Protein AF-A0A661FK44-F1 (afdb_monomer_lite)

Structure (mmCIF, N/CA/C/O backbone):
data_AF-A0A661FK44-F1
#
_entry.id   AF-A0A661FK44-F1
#
loop_
_atom_site.group_PDB
_atom_site.id
_atom_site.type_symbol
_atom_site.label_atom_id
_atom_site.label_alt_id
_atom_site.label_comp_id
_atom_site.label_asym_id
_atom_site.label_entity_id
_atom_site.label_seq_id
_atom_site.pdbx_PDB_ins_code
_atom_site.Cartn_x
_atom_site.Cartn_y
_atom_site.Cartn_z
_atom_site.occupancy
_atom_site.B_iso_or_equiv
_atom_site.auth_seq_id
_atom_site.auth_comp_id
_atom_site.auth_asym_id
_atom_site.auth_atom_id
_atom_site.pdbx_PDB_model_num
ATOM 1 N N . MET A 1 1 ? -30.759 -3.124 -5.637 1.00 47.28 1 MET A N 1
ATOM 2 C CA . MET A 1 1 ? -29.438 -3.343 -6.264 1.00 47.28 1 MET A CA 1
ATOM 3 C C . MET A 1 1 ? -28.891 -4.635 -5.671 1.00 47.28 1 MET A C 1
ATOM 5 O O . MET A 1 1 ? -28.724 -4.688 -4.463 1.00 47.28 1 MET A O 1
ATOM 9 N N . LYS A 1 2 ? -28.816 -5.730 -6.440 1.00 43.47 2 LYS A N 1
ATOM 10 C CA . LYS A 1 2 ? -28.421 -7.041 -5.887 1.00 43.47 2 LYS A CA 1
ATOM 11 C C . LYS A 1 2 ? -26.945 -6.996 -5.459 1.00 43.47 2 LYS A C 1
ATOM 13 O O . LYS A 1 2 ? -26.155 -6.449 -6.228 1.00 43.47 2 LYS A O 1
ATOM 18 N N . PRO A 1 3 ? -26.552 -7.570 -4.309 1.00 51.44 3 PRO A N 1
ATOM 19 C CA . PRO A 1 3 ? -25.142 -7.728 -4.000 1.00 51.44 3 PRO A CA 1
ATOM 20 C C . PRO A 1 3 ? -24.588 -8.794 -4.947 1.00 51.44 3 PRO A C 1
ATOM 22 O O . PRO A 1 3 ? -24.996 -9.954 -4.908 1.00 51.44 3 PRO A O 1
ATOM 25 N N . ARG A 1 4 ? -23.695 -8.398 -5.853 1.00 54.25 4 ARG A N 1
ATOM 26 C CA . ARG A 1 4 ? -22.912 -9.342 -6.650 1.00 54.25 4 ARG A CA 1
ATOM 27 C C . ARG A 1 4 ? -21.784 -9.853 -5.756 1.00 54.25 4 ARG A C 1
ATOM 29 O O . ARG A 1 4 ? -20.652 -9.404 -5.855 1.00 54.25 4 ARG A O 1
ATOM 36 N N . SER A 1 5 ? -22.125 -10.730 -4.815 1.00 52.94 5 SER A N 1
ATOM 37 C CA . SER A 1 5 ? -21.158 -11.449 -3.990 1.00 52.94 5 SER A CA 1
ATOM 38 C C . SER A 1 5 ? -20.542 -12.582 -4.813 1.00 52.94 5 SER A C 1
ATOM 40 O O . SER A 1 5 ? -20.883 -13.749 -4.639 1.00 52.94 5 SER A O 1
ATOM 42 N N . GLU A 1 6 ? -19.654 -12.242 -5.740 1.00 47.22 6 GLU A N 1
ATOM 43 C CA . GLU A 1 6 ? -18.605 -13.171 -6.156 1.00 47.22 6 GLU A CA 1
ATOM 44 C C . GLU A 1 6 ? -17.389 -12.824 -5.303 1.00 47.22 6 GLU A C 1
ATOM 46 O O . GLU A 1 6 ? -16.600 -11.946 -5.640 1.00 47.22 6 GLU A O 1
ATOM 51 N N . ALA A 1 7 ? -17.271 -13.477 -4.144 1.00 51.94 7 ALA A N 1
ATOM 52 C CA . ALA A 1 7 ? -15.984 -13.554 -3.475 1.00 51.94 7 ALA A CA 1
ATOM 53 C C . ALA A 1 7 ? -15.030 -14.222 -4.471 1.00 51.94 7 ALA A C 1
ATOM 55 O O . ALA A 1 7 ? -15.186 -15.404 -4.785 1.00 51.94 7 ALA A O 1
ATOM 56 N N . VAL A 1 8 ? -14.094 -13.450 -5.023 1.00 54.69 8 VAL A N 1
ATOM 57 C CA . VAL A 1 8 ? -13.013 -13.988 -5.846 1.00 54.69 8 VAL A CA 1
ATOM 58 C C . VAL A 1 8 ? -12.221 -14.918 -4.937 1.00 54.69 8 VAL A C 1
ATOM 60 O O . VAL A 1 8 ? -11.460 -14.475 -4.080 1.00 54.69 8 VAL A O 1
ATOM 63 N N . GLY A 1 9 ? -12.465 -16.221 -5.065 1.00 45.22 9 GLY A N 1
ATOM 64 C CA . GLY A 1 9 ? -11.714 -17.232 -4.343 1.00 45.22 9 GLY A CA 1
ATOM 65 C C . GLY A 1 9 ? -10.238 -17.074 -4.686 1.00 45.22 9 GLY A C 1
ATOM 66 O O . GLY A 1 9 ? -9.849 -17.239 -5.842 1.00 45.22 9 GLY A O 1
ATOM 67 N N . PHE A 1 10 ? -9.417 -16.731 -3.693 1.00 54.41 10 PHE A N 1
ATOM 68 C CA . PHE A 1 10 ? -7.967 -16.718 -3.842 1.00 54.41 10 PHE A CA 1
ATOM 69 C C . PHE A 1 10 ? -7.510 -18.156 -4.100 1.00 54.41 10 PHE A C 1
ATOM 71 O O . PHE A 1 10 ? -7.425 -18.976 -3.185 1.00 54.41 10 PHE A O 1
ATOM 78 N N . ASN A 1 11 ? -7.286 -18.494 -5.370 1.00 57.56 11 ASN A N 1
ATOM 79 C CA . ASN A 1 11 ? -6.801 -19.811 -5.745 1.00 57.56 11 ASN A CA 1
ATOM 80 C C . ASN A 1 11 ? -5.357 -19.941 -5.241 1.00 57.56 11 ASN A C 1
ATOM 82 O O . ASN A 1 11 ? -4.453 -19.257 -5.715 1.00 57.56 11 ASN A O 1
ATOM 86 N N . SER A 1 12 ? -5.151 -20.801 -4.245 1.00 56.28 12 SER A N 1
ATOM 87 C CA . SER A 1 12 ? -3.921 -20.910 -3.449 1.00 56.28 12 SER A CA 1
ATOM 88 C C . SER A 1 12 ? -2.687 -21.390 -4.221 1.00 56.28 12 SER A C 1
ATOM 90 O O . SER A 1 12 ? -1.594 -21.457 -3.659 1.00 56.28 12 SER A O 1
ATOM 92 N N . LYS A 1 13 ? -2.821 -21.709 -5.511 1.00 59.22 13 LYS A N 1
ATOM 93 C CA . LYS A 1 13 ? -1.708 -22.105 -6.376 1.00 59.22 13 LYS A CA 1
ATOM 94 C C . LYS A 1 13 ? -1.065 -20.883 -7.030 1.00 59.22 13 LYS A C 1
ATOM 96 O O . LYS A 1 13 ? -1.118 -20.722 -8.245 1.00 59.22 13 LYS A O 1
ATOM 101 N N . VAL A 1 14 ? -0.441 -20.027 -6.225 1.00 65.88 14 VAL A N 1
ATOM 102 C CA . VAL A 1 14 ? 0.526 -19.059 -6.759 1.00 65.88 14 VAL A CA 1
ATOM 103 C C . VAL A 1 14 ? 1.723 -19.855 -7.275 1.00 65.88 14 VAL A C 1
ATOM 105 O O . VAL A 1 14 ? 2.313 -20.630 -6.518 1.00 65.88 14 VAL A O 1
ATOM 108 N N . ASP A 1 15 ? 2.081 -19.683 -8.550 1.00 75.94 15 ASP A N 1
ATOM 109 C CA . ASP A 1 15 ? 3.299 -20.276 -9.103 1.00 75.94 15 ASP A CA 1
ATOM 110 C C . ASP A 1 15 ? 4.497 -19.780 -8.284 1.00 75.94 15 ASP A C 1
ATOM 112 O O . ASP A 1 15 ? 4.877 -18.604 -8.310 1.00 75.94 15 ASP A O 1
ATOM 116 N N . THR A 1 16 ? 5.075 -20.692 -7.504 1.00 75.00 16 THR A N 1
ATOM 117 C CA . THR A 1 16 ? 6.145 -20.381 -6.558 1.00 75.00 16 THR A CA 1
ATOM 118 C C . THR A 1 16 ? 7.383 -19.851 -7.282 1.00 75.00 16 THR A C 1
ATOM 120 O O . THR A 1 16 ? 8.148 -19.086 -6.698 1.00 75.00 16 THR A O 1
ATOM 123 N N . LYS A 1 17 ? 7.556 -20.183 -8.568 1.00 80.62 17 LYS A N 1
ATOM 124 C CA . LYS A 1 17 ? 8.647 -19.677 -9.399 1.00 80.62 17 LYS A CA 1
ATOM 125 C C . LYS A 1 17 ? 8.459 -18.199 -9.742 1.00 80.62 17 LYS A C 1
ATOM 127 O O . LYS A 1 17 ? 9.418 -17.436 -9.664 1.00 80.62 17 LYS A O 1
ATOM 132 N N . LEU A 1 18 ? 7.233 -17.771 -10.056 1.00 79.81 18 LEU A N 1
ATOM 133 C CA . LEU A 1 18 ? 6.927 -16.367 -10.355 1.00 79.81 18 LEU A CA 1
ATOM 134 C C . LEU A 1 18 ? 7.139 -15.476 -9.120 1.00 79.81 18 LEU A C 1
ATOM 136 O O . LEU A 1 18 ? 7.742 -14.406 -9.218 1.00 79.81 18 LEU A O 1
ATOM 140 N N . ALA A 1 19 ? 6.719 -15.955 -7.945 1.00 80.56 19 ALA A N 1
ATOM 141 C CA . ALA A 1 19 ? 6.872 -15.247 -6.671 1.00 80.56 19 ALA A CA 1
ATOM 142 C C . ALA A 1 19 ? 8.339 -15.063 -6.230 1.00 80.56 19 ALA A C 1
ATOM 144 O O . ALA A 1 19 ? 8.637 -14.173 -5.432 1.00 80.56 19 ALA A O 1
ATOM 145 N N . GLN A 1 20 ? 9.257 -15.893 -6.735 1.00 87.00 20 GLN A N 1
ATOM 146 C CA . GLN A 1 20 ? 10.686 -15.829 -6.414 1.00 87.00 20 GLN A CA 1
ATOM 147 C C . GLN A 1 20 ? 11.487 -14.896 -7.330 1.00 87.00 20 GLN A C 1
ATOM 149 O O . GLN A 1 20 ? 12.657 -14.644 -7.045 1.00 87.00 20 GLN A O 1
ATOM 154 N N . THR A 1 21 ? 10.885 -14.359 -8.395 1.00 93.06 21 THR A N 1
ATOM 155 C CA . THR A 1 21 ? 11.560 -13.386 -9.266 1.00 93.06 21 THR A CA 1
ATOM 156 C C . THR A 1 21 ? 11.935 -12.116 -8.497 1.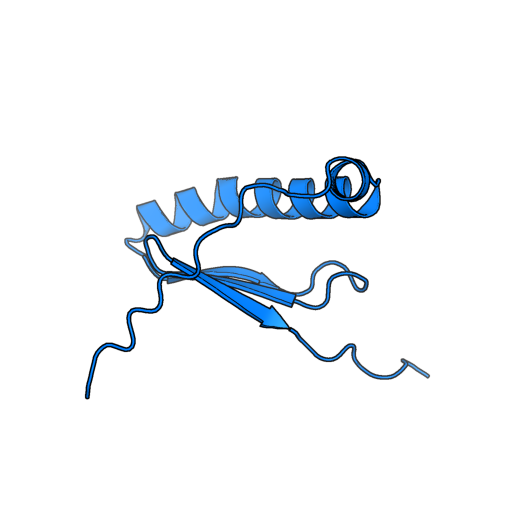00 93.06 21 THR A C 1
ATOM 158 O O . THR A 1 21 ? 11.234 -11.699 -7.570 1.00 93.06 21 THR A O 1
ATOM 161 N N . ASP A 1 22 ? 13.031 -11.463 -8.887 1.00 92.62 22 ASP A N 1
ATOM 162 C CA . ASP A 1 22 ? 13.474 -10.237 -8.214 1.00 92.62 22 ASP A CA 1
ATOM 163 C C . ASP A 1 22 ? 12.451 -9.101 -8.344 1.00 92.62 22 ASP A C 1
ATOM 165 O O . ASP A 1 22 ? 12.219 -8.380 -7.372 1.00 92.62 22 ASP A O 1
ATOM 169 N N . GLY A 1 23 ? 11.754 -9.013 -9.483 1.00 90.56 23 GLY A N 1
ATOM 170 C CA . GLY A 1 23 ? 10.630 -8.092 -9.676 1.00 90.56 23 GLY A CA 1
ATOM 171 C C . GLY A 1 23 ? 9.495 -8.338 -8.678 1.00 90.56 23 GLY A C 1
ATOM 172 O O . GLY A 1 23 ? 9.091 -7.416 -7.966 1.00 90.56 23 GLY A O 1
ATOM 173 N N . ALA A 1 24 ? 9.042 -9.591 -8.531 1.00 91.25 24 ALA A N 1
ATOM 174 C CA . ALA A 1 24 ? 7.985 -9.935 -7.578 1.00 91.25 24 ALA A CA 1
ATOM 175 C C . ALA A 1 24 ? 8.401 -9.649 -6.126 1.00 91.25 24 ALA A C 1
ATOM 177 O O . ALA A 1 24 ? 7.612 -9.121 -5.337 1.00 91.25 24 ALA A O 1
ATOM 178 N N . ARG A 1 25 ? 9.659 -9.935 -5.766 1.00 93.25 25 ARG A N 1
ATOM 179 C CA . ARG A 1 25 ? 10.211 -9.632 -4.436 1.00 93.25 25 ARG A CA 1
ATOM 180 C C . ARG A 1 25 ? 10.289 -8.128 -4.184 1.00 93.25 25 ARG A C 1
ATOM 182 O O . ARG A 1 25 ? 9.947 -7.678 -3.089 1.00 93.25 25 ARG A O 1
ATOM 189 N N . MET A 1 26 ? 10.720 -7.348 -5.174 1.00 94.06 26 MET A N 1
ATOM 190 C CA . MET A 1 26 ? 10.771 -5.888 -5.098 1.00 94.06 26 MET A CA 1
ATOM 191 C C . MET A 1 26 ? 9.372 -5.299 -4.903 1.00 94.06 26 MET A C 1
ATOM 193 O O . MET A 1 26 ? 9.173 -4.500 -3.984 1.00 94.06 26 MET A O 1
ATOM 197 N N . PHE A 1 27 ? 8.398 -5.750 -5.696 1.00 94.44 27 PHE A N 1
ATOM 198 C CA . PHE A 1 27 ? 7.008 -5.319 -5.592 1.00 94.44 27 PHE A CA 1
ATOM 199 C C . PHE A 1 27 ? 6.411 -5.662 -4.220 1.00 94.44 27 PHE A C 1
ATOM 201 O O . PHE A 1 27 ? 5.915 -4.780 -3.517 1.00 94.44 27 PHE A O 1
ATOM 208 N N . ALA A 1 28 ? 6.577 -6.902 -3.750 1.00 93.94 28 ALA A N 1
ATOM 209 C CA . ALA A 1 28 ? 6.126 -7.316 -2.421 1.00 93.94 28 ALA A CA 1
ATOM 210 C C . ALA A 1 28 ? 6.768 -6.487 -1.293 1.00 93.94 28 ALA A C 1
ATOM 212 O O . ALA A 1 28 ? 6.110 -6.135 -0.310 1.00 93.94 28 ALA A O 1
ATOM 213 N N . ASN A 1 29 ? 8.054 -6.150 -1.421 1.00 95.06 29 ASN A N 1
ATOM 214 C CA . ASN A 1 29 ? 8.742 -5.294 -0.460 1.00 95.06 29 ASN A CA 1
ATOM 215 C C . ASN A 1 29 ? 8.210 -3.857 -0.483 1.00 95.06 29 ASN A C 1
ATOM 217 O O . ASN A 1 29 ? 8.096 -3.251 0.585 1.00 95.06 29 ASN A O 1
ATOM 221 N N . ARG A 1 30 ? 7.860 -3.317 -1.658 1.00 95.44 30 ARG A N 1
ATOM 222 C CA . ARG A 1 30 ? 7.236 -1.993 -1.783 1.00 95.44 30 ARG A CA 1
ATOM 223 C C . ARG A 1 30 ? 5.885 -1.963 -1.070 1.00 95.44 30 ARG A C 1
ATOM 225 O O . ARG A 1 30 ? 5.697 -1.117 -0.201 1.00 95.44 30 ARG A O 1
ATOM 232 N N . LEU A 1 31 ? 5.019 -2.950 -1.311 1.00 96.12 31 LEU A N 1
ATOM 233 C CA . LEU A 1 31 ? 3.723 -3.061 -0.627 1.00 96.12 31 LEU A CA 1
ATOM 234 C C . LEU A 1 31 ? 3.876 -3.153 0.896 1.00 96.12 31 LEU A C 1
ATOM 236 O O . LEU A 1 31 ? 3.215 -2.427 1.632 1.00 96.12 31 LEU A O 1
ATOM 240 N N . LYS A 1 32 ? 4.800 -3.987 1.393 1.00 96.06 32 LYS A N 1
ATOM 241 C CA . LYS A 1 32 ? 5.074 -4.105 2.838 1.00 96.06 32 LYS A CA 1
ATOM 242 C C . LYS A 1 32 ? 5.557 -2.790 3.456 1.00 96.06 32 LYS A C 1
ATOM 244 O O . LYS A 1 32 ? 5.188 -2.475 4.590 1.00 96.06 32 LYS A O 1
ATOM 249 N N . LYS A 1 33 ? 6.405 -2.046 2.738 1.00 96.38 33 LYS A N 1
ATOM 250 C CA . LYS A 1 33 ? 6.916 -0.740 3.178 1.00 96.38 33 LYS A CA 1
ATOM 251 C C . LYS A 1 33 ? 5.817 0.314 3.225 1.00 96.38 33 LYS A C 1
ATOM 253 O O . LYS A 1 33 ? 5.833 1.100 4.162 1.00 96.38 33 LYS A O 1
ATOM 258 N N . ASN A 1 34 ? 4.871 0.291 2.288 1.00 96.88 34 ASN A N 1
ATOM 259 C CA . ASN A 1 34 ? 3.732 1.206 2.277 1.00 96.88 34 ASN A CA 1
ATOM 260 C C . ASN A 1 34 ? 2.713 0.842 3.371 1.00 96.88 34 ASN A C 1
ATOM 262 O O . ASN A 1 34 ? 2.293 1.705 4.140 1.00 96.88 34 ASN A O 1
ATOM 266 N N . LEU A 1 35 ? 2.381 -0.448 3.512 1.00 96.44 35 LEU A N 1
ATOM 267 C CA . LEU A 1 35 ? 1.335 -0.931 4.421 1.00 96.44 35 LEU A CA 1
ATOM 268 C C . LEU A 1 35 ? 1.628 -0.612 5.888 1.00 96.44 35 LEU A C 1
ATOM 270 O O . LEU A 1 35 ? 0.730 -0.246 6.638 1.00 96.44 35 LEU A O 1
ATOM 274 N N . ARG A 1 36 ? 2.887 -0.751 6.318 1.00 95.94 36 ARG A N 1
ATOM 275 C CA . ARG A 1 36 ? 3.283 -0.541 7.719 1.00 95.94 36 ARG A CA 1
ATOM 276 C C . ARG A 1 36 ? 2.938 0.861 8.252 1.00 95.94 36 ARG A C 1
ATOM 278 O O . ARG A 1 36 ? 2.240 0.934 9.265 1.00 95.94 36 ARG A O 1
ATOM 285 N N . PRO A 1 37 ? 3.438 1.959 7.657 1.00 97.00 37 PRO A N 1
ATOM 286 C CA . PRO A 1 37 ? 3.108 3.307 8.096 1.00 97.00 37 PRO A CA 1
ATOM 287 C C . PRO A 1 37 ? 1.674 3.702 7.725 1.00 97.00 37 PRO A C 1
ATOM 289 O O . PRO A 1 37 ? 0.980 4.231 8.590 1.00 97.00 37 PRO A O 1
ATOM 292 N N . LEU A 1 38 ? 1.204 3.405 6.504 1.00 96.31 38 LEU A N 1
ATOM 293 C CA . LEU A 1 38 ? -0.131 3.821 6.053 1.00 96.31 38 LEU A CA 1
ATOM 294 C C . LEU A 1 38 ? -1.243 3.134 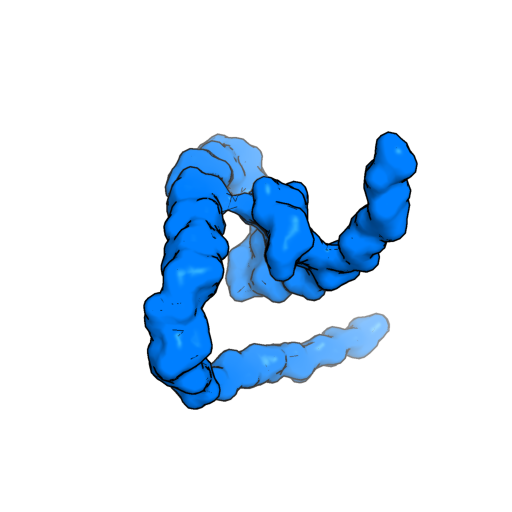6.837 1.00 96.31 38 LEU A C 1
ATOM 296 O O . LEU A 1 38 ? -2.138 3.811 7.319 1.00 96.31 38 LEU A O 1
ATOM 300 N N . GLY A 1 39 ? -1.161 1.819 7.045 1.00 95.62 39 GLY A N 1
ATOM 301 C CA . GLY A 1 39 ? -2.167 1.086 7.813 1.00 95.62 39 GLY A CA 1
ATOM 302 C C . GLY A 1 39 ? -2.214 1.523 9.279 1.00 95.62 39 GLY A C 1
ATOM 303 O O . GLY A 1 39 ? -3.287 1.607 9.873 1.00 95.62 39 GLY A O 1
ATOM 304 N N . ARG A 1 40 ? -1.059 1.872 9.870 1.00 97.38 40 ARG A N 1
ATOM 305 C CA . ARG A 1 40 ? -1.018 2.450 11.221 1.00 97.38 40 ARG A CA 1
ATOM 306 C C . ARG A 1 40 ? -1.702 3.815 11.260 1.00 97.38 40 ARG A C 1
ATOM 308 O O . ARG A 1 40 ? -2.500 4.049 12.162 1.00 97.38 40 ARG A O 1
ATOM 315 N N . TRP A 1 41 ? -1.374 4.694 10.316 1.00 97.94 41 TRP A N 1
ATOM 316 C CA . TRP A 1 41 ? -1.967 6.025 10.222 1.00 97.94 41 TRP A CA 1
ATOM 317 C C . TRP A 1 41 ? -3.478 5.950 9.969 1.00 97.94 41 TRP A C 1
ATOM 319 O O . TRP A 1 41 ? -4.242 6.559 10.708 1.00 97.94 41 TRP A O 1
ATOM 329 N N . ALA A 1 42 ? -3.914 5.128 9.013 1.00 97.56 42 ALA A N 1
ATOM 330 C CA . ALA A 1 42 ? -5.320 4.944 8.672 1.00 97.56 42 ALA A CA 1
ATOM 331 C C . ALA A 1 42 ? -6.132 4.485 9.891 1.00 97.56 42 ALA A C 1
ATOM 333 O O . ALA A 1 42 ? -7.145 5.091 10.223 1.00 97.56 42 ALA A O 1
ATOM 334 N N . LYS A 1 43 ? -5.614 3.512 10.655 1.00 96.31 43 LYS A N 1
ATOM 335 C CA . LYS A 1 43 ? -6.237 3.068 11.910 1.00 96.31 43 LYS A CA 1
ATOM 336 C C . LYS A 1 43 ? -6.327 4.177 12.965 1.00 96.31 43 LYS A C 1
ATOM 338 O O . LYS A 1 43 ? -7.299 4.230 13.706 1.00 96.31 43 LYS A O 1
ATOM 343 N N . GLN A 1 44 ? -5.315 5.037 13.073 1.00 98.25 44 GLN A N 1
ATOM 344 C CA . GLN A 1 44 ? -5.326 6.159 14.022 1.00 98.25 44 GLN A CA 1
ATOM 345 C C . GLN A 1 44 ? -6.322 7.254 13.636 1.00 98.25 44 GLN A C 1
ATOM 347 O O . GLN A 1 44 ? -6.786 7.974 14.512 1.00 98.25 44 GLN A O 1
ATOM 352 N N . GLN A 1 45 ? -6.601 7.406 12.343 1.00 98.19 45 GLN A N 1
ATOM 353 C CA . GLN A 1 45 ? -7.509 8.420 11.807 1.00 98.19 45 GLN A CA 1
ATOM 354 C C . GLN A 1 45 ? -8.926 7.891 11.554 1.00 98.19 45 GLN A C 1
ATOM 356 O O . GLN A 1 45 ? -9.741 8.623 11.005 1.00 98.19 45 GLN A O 1
ATOM 361 N N . ASP A 1 46 ? -9.211 6.642 11.933 1.00 97.25 46 ASP A N 1
ATOM 362 C CA . ASP A 1 46 ? -10.481 5.964 11.642 1.00 97.25 46 ASP A CA 1
ATOM 363 C C . ASP A 1 46 ? -10.822 5.940 10.135 1.00 97.25 46 ASP A C 1
ATOM 365 O O . ASP A 1 46 ? -11.955 6.135 9.704 1.00 97.25 46 AS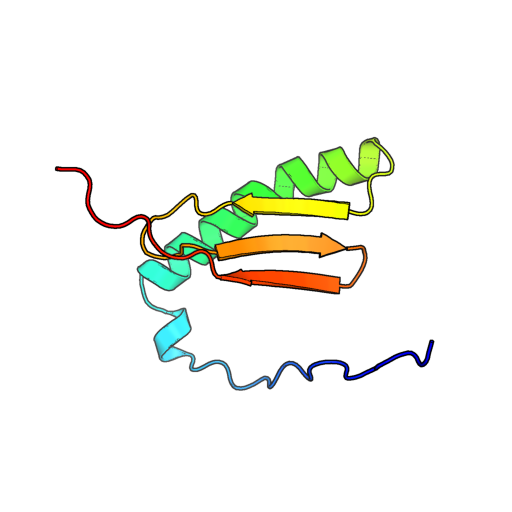P A O 1
ATOM 369 N N . ILE A 1 47 ? -9.798 5.720 9.304 1.00 97.88 47 ILE A N 1
ATOM 370 C CA . ILE A 1 47 ? -9.916 5.610 7.849 1.00 97.88 47 ILE A CA 1
ATOM 371 C C . ILE A 1 47 ? -9.913 4.129 7.472 1.00 97.88 47 ILE A C 1
ATOM 373 O O . ILE A 1 47 ? -8.899 3.441 7.606 1.00 97.88 47 ILE A O 1
ATOM 377 N N . SER A 1 48 ? -11.040 3.644 6.955 1.00 95.44 48 SER A N 1
ATOM 378 C CA . SER A 1 48 ? -11.198 2.260 6.488 1.00 95.44 48 SER A CA 1
ATOM 379 C C . SER A 1 48 ? -10.842 2.057 5.012 1.00 95.44 48 SER A C 1
ATOM 381 O O . SER A 1 48 ? -10.625 0.922 4.585 1.00 95.44 48 SER A O 1
ATOM 383 N N . CYS A 1 49 ? -10.764 3.150 4.243 1.00 97.56 49 CYS A N 1
ATOM 384 C CA . CYS A 1 49 ? -10.540 3.144 2.799 1.00 97.56 49 CYS A CA 1
ATOM 385 C C . CYS A 1 49 ? -9.302 3.974 2.442 1.00 97.56 49 CYS A C 1
ATOM 387 O O . CYS A 1 49 ? -9.299 5.188 2.651 1.00 97.56 49 CYS A O 1
ATOM 389 N N . TYR A 1 50 ? -8.250 3.352 1.910 1.00 97.62 50 TYR A N 1
ATOM 390 C CA . TYR A 1 50 ? -7.020 4.070 1.558 1.00 97.62 50 TYR A CA 1
ATOM 391 C C . TYR A 1 50 ? -6.244 3.399 0.427 1.00 97.62 50 TYR A C 1
ATOM 393 O O . TYR A 1 50 ? -6.261 2.177 0.269 1.00 97.62 50 TYR A O 1
ATOM 401 N N . ARG A 1 51 ? -5.496 4.211 -0.327 1.00 97.06 51 ARG A N 1
ATOM 402 C CA . ARG A 1 51 ? -4.575 3.723 -1.353 1.00 97.06 51 ARG A CA 1
ATOM 403 C C . ARG A 1 51 ? -3.296 3.198 -0.718 1.00 97.06 51 ARG A C 1
ATOM 405 O O . ARG A 1 51 ? -2.593 3.925 -0.019 1.00 97.06 51 ARG A O 1
ATOM 412 N N . LEU A 1 52 ? -2.988 1.933 -0.975 1.00 97.25 52 LEU A N 1
ATOM 413 C CA . LEU A 1 52 ? -1.764 1.277 -0.523 1.00 97.25 52 LEU A CA 1
ATOM 414 C C . LEU A 1 52 ? -0.610 1.454 -1.520 1.00 97.25 52 LEU A C 1
ATOM 416 O O . LEU A 1 52 ? 0.558 1.483 -1.123 1.00 97.25 52 LEU A O 1
ATOM 420 N N . TYR A 1 53 ? -0.916 1.534 -2.812 1.00 96.56 53 TYR A N 1
ATOM 421 C CA . TYR A 1 53 ? 0.074 1.597 -3.883 1.00 96.56 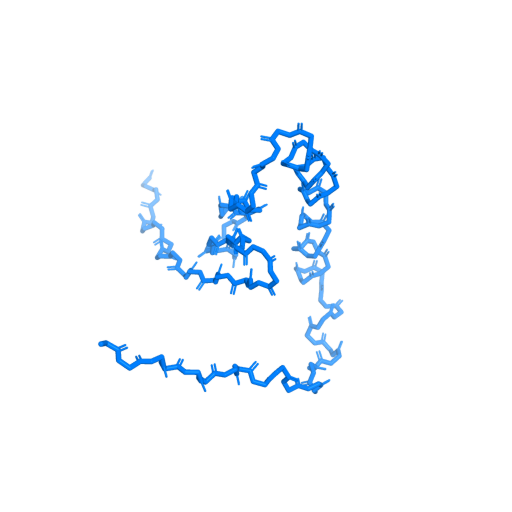53 TYR A CA 1
ATOM 422 C C . TYR A 1 53 ? -0.495 2.328 -5.100 1.00 96.56 53 TYR A C 1
ATOM 424 O O . TYR A 1 53 ? -1.658 2.115 -5.437 1.00 96.56 53 TYR A O 1
ATOM 432 N N . ASP A 1 54 ? 0.320 3.163 -5.746 1.00 94.88 54 ASP A N 1
ATOM 433 C CA . ASP A 1 54 ? -0.086 4.013 -6.873 1.00 94.88 54 ASP A CA 1
ATOM 434 C C . ASP A 1 54 ? 0.995 4.034 -7.965 1.00 94.88 54 ASP A C 1
ATOM 436 O O . ASP A 1 54 ? 1.694 5.024 -8.148 1.00 94.88 54 ASP A O 1
ATOM 440 N N . ALA A 1 55 ? 1.191 2.901 -8.649 1.00 92.31 55 ALA A N 1
ATOM 441 C CA . ALA A 1 55 ? 2.122 2.765 -9.776 1.00 92.31 55 ALA A CA 1
ATOM 442 C C . ALA A 1 55 ? 3.563 3.272 -9.514 1.00 92.31 55 ALA A C 1
ATOM 444 O O . ALA A 1 55 ? 4.223 3.789 -10.412 1.00 92.31 55 ALA A O 1
ATOM 445 N N . ASP A 1 56 ? 4.088 3.086 -8.293 1.00 89.12 56 ASP A N 1
ATOM 446 C CA . ASP A 1 56 ? 5.441 3.538 -7.915 1.00 89.12 56 ASP A CA 1
ATOM 447 C C . ASP A 1 56 ? 6.569 2.912 -8.761 1.00 89.12 56 ASP A C 1
ATOM 449 O O . ASP A 1 56 ? 7.700 3.397 -8.757 1.00 89.12 56 ASP A O 1
ATOM 453 N N . ILE A 1 57 ? 6.299 1.766 -9.390 1.00 89.31 57 ILE A N 1
ATOM 454 C CA . ILE A 1 57 ? 7.252 0.998 -10.191 1.00 89.31 57 ILE A CA 1
ATOM 455 C C . ILE A 1 57 ? 6.659 0.908 -11.602 1.00 89.31 57 ILE A C 1
ATOM 457 O O . ILE A 1 57 ? 5.562 0.362 -11.728 1.00 89.31 57 ILE A O 1
ATOM 461 N N . PRO A 1 58 ? 7.349 1.394 -12.652 1.00 86.38 58 PRO A N 1
ATOM 462 C CA . PRO A 1 58 ? 6.809 1.417 -14.014 1.00 86.38 58 PRO A CA 1
ATOM 463 C C . PRO A 1 58 ? 6.339 0.050 -14.525 1.00 86.38 58 PRO A C 1
ATOM 465 O O . PRO A 1 58 ? 5.304 -0.047 -15.179 1.00 86.38 58 PRO A O 1
ATOM 468 N N . GLU A 1 59 ? 7.063 -1.018 -14.187 1.00 88.75 59 GLU A N 1
ATOM 469 C CA . GLU A 1 59 ? 6.733 -2.398 -14.560 1.00 88.75 59 GLU A CA 1
ATOM 470 C C . GLU A 1 59 ? 5.471 -2.928 -13.856 1.00 88.75 59 GLU A C 1
ATOM 472 O O . GLU A 1 59 ? 4.892 -3.922 -14.289 1.00 88.75 59 GLU A O 1
ATOM 477 N N . TYR A 1 60 ? 5.033 -2.265 -12.783 1.00 91.06 60 TYR A N 1
ATOM 478 C CA . TYR A 1 60 ? 3.834 -2.581 -12.009 1.00 91.06 60 TYR A CA 1
ATOM 479 C C . TYR A 1 60 ? 2.889 -1.376 -12.000 1.00 91.06 60 TYR A C 1
ATOM 481 O O . TYR A 1 60 ? 2.583 -0.807 -10.954 1.00 91.06 60 TYR A O 1
ATOM 489 N N . ALA A 1 61 ? 2.408 -0.989 -13.182 1.00 92.69 61 ALA A N 1
ATOM 490 C CA . ALA A 1 61 ? 1.450 0.098 -13.369 1.00 92.69 61 ALA A CA 1
ATOM 491 C C . ALA A 1 61 ? 0.042 -0.285 -12.865 1.00 92.69 61 ALA A C 1
ATOM 493 O O . ALA A 1 61 ? -0.899 -0.440 -13.636 1.00 92.69 61 ALA A O 1
ATOM 494 N N . VAL A 1 62 ? -0.107 -0.464 -11.555 1.00 93.75 62 VAL A N 1
ATOM 495 C CA . VAL A 1 62 ? -1.381 -0.766 -10.894 1.00 93.75 62 VAL A CA 1
ATOM 496 C C . VAL A 1 62 ? -1.624 0.200 -9.740 1.00 93.75 62 VAL A C 1
ATOM 498 O O . VAL A 1 62 ? -0.680 0.697 -9.126 1.00 93.75 62 VAL A O 1
ATOM 501 N N . ALA A 1 63 ? -2.888 0.434 -9.413 1.00 95.12 63 ALA A N 1
ATOM 502 C CA . ALA A 1 63 ? -3.303 1.013 -8.145 1.00 95.12 63 ALA A CA 1
ATOM 503 C C . ALA A 1 63 ? -3.900 -0.089 -7.262 1.00 95.12 63 ALA A C 1
ATOM 505 O O . ALA A 1 63 ? -4.640 -0.951 -7.743 1.00 95.12 63 ALA A O 1
ATOM 506 N N . ILE A 1 64 ? -3.553 -0.078 -5.975 1.00 97.06 64 ILE A N 1
ATOM 507 C CA . ILE A 1 64 ? -4.104 -1.005 -4.981 1.00 97.06 64 ILE A CA 1
ATOM 508 C C . ILE A 1 64 ? -4.734 -0.186 -3.869 1.00 97.06 64 ILE A C 1
ATOM 510 O O . ILE A 1 64 ? -4.034 0.535 -3.154 1.00 97.06 64 ILE A O 1
ATOM 514 N N . ASP A 1 65 ? -6.037 -0.355 -3.699 1.00 96.81 65 ASP A N 1
ATOM 515 C CA . ASP A 1 65 ? -6.834 0.299 -2.673 1.00 96.81 65 ASP A CA 1
ATOM 516 C C . ASP A 1 65 ? -7.337 -0.745 -1.667 1.00 96.81 65 ASP A C 1
ATOM 518 O O . ASP A 1 65 ? -7.748 -1.848 -2.036 1.00 96.81 65 ASP A O 1
ATOM 522 N N . ILE A 1 66 ? -7.275 -0.407 -0.381 1.00 97.00 66 ILE A N 1
ATOM 523 C CA . ILE A 1 66 ? -7.797 -1.220 0.719 1.00 97.00 66 ILE A CA 1
ATOM 524 C C . ILE A 1 66 ? -9.153 -0.653 1.120 1.00 97.00 66 ILE A C 1
ATOM 526 O O . ILE A 1 66 ? -9.259 0.551 1.343 1.00 97.00 66 ILE A O 1
ATOM 530 N N . TYR A 1 67 ? -10.154 -1.522 1.226 1.00 96.38 67 TYR A N 1
ATOM 531 C CA . TYR A 1 67 ? -11.517 -1.222 1.654 1.00 96.38 67 TYR A CA 1
ATOM 532 C C . TYR A 1 67 ? -11.911 -2.218 2.741 1.00 96.38 67 TYR A C 1
ATOM 534 O O . TYR A 1 67 ? -12.458 -3.277 2.440 1.00 96.38 67 TYR A O 1
ATOM 542 N N . GLU A 1 68 ? -11.611 -1.897 3.998 1.00 93.06 68 GLU A N 1
ATOM 543 C CA . GLU A 1 68 ? -11.781 -2.838 5.115 1.00 93.06 68 GLU A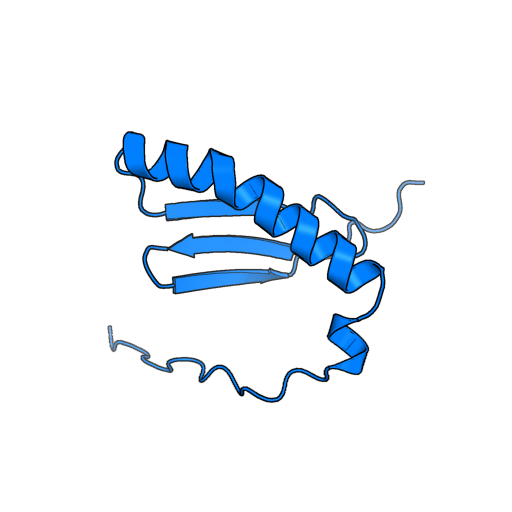 CA 1
ATOM 544 C C . GLU A 1 68 ? -11.072 -4.178 4.820 1.00 93.06 68 GLU A C 1
ATOM 546 O O . GLU A 1 68 ? -9.853 -4.205 4.642 1.00 93.06 68 GLU A O 1
ATOM 551 N N . ASP A 1 69 ? -11.827 -5.275 4.731 1.00 92.31 69 ASP A N 1
ATOM 552 C CA . ASP A 1 69 ? -11.322 -6.618 4.430 1.00 92.31 69 ASP A CA 1
ATOM 553 C C . ASP A 1 69 ? -11.138 -6.882 2.924 1.00 92.31 69 ASP A C 1
ATOM 555 O O . ASP A 1 69 ? -10.690 -7.959 2.518 1.00 92.31 69 ASP A O 1
ATOM 559 N N . TRP A 1 70 ? -11.482 -5.911 2.078 1.00 94.31 70 TRP A N 1
ATOM 560 C CA . TRP A 1 70 ? -11.404 -6.011 0.627 1.00 94.31 70 TRP A CA 1
ATOM 561 C C . TRP A 1 70 ? -10.183 -5.291 0.071 1.00 94.31 70 TRP A C 1
ATOM 563 O O . TRP A 1 70 ? -9.726 -4.266 0.577 1.00 94.31 70 TRP A O 1
ATOM 573 N N . VAL A 1 71 ? -9.688 -5.821 -1.044 1.00 95.50 71 VAL A N 1
ATOM 574 C CA . VAL A 1 71 ? -8.625 -5.208 -1.836 1.00 95.50 71 VAL A CA 1
ATOM 575 C C . VAL A 1 71 ? -9.159 -4.969 -3.237 1.00 95.50 71 VAL A C 1
ATOM 577 O O . VAL A 1 71 ? -9.662 -5.891 -3.879 1.00 95.50 71 VAL A O 1
ATOM 580 N N . HIS A 1 72 ? -9.032 -3.738 -3.715 1.00 95.69 72 HIS A N 1
ATOM 581 C CA . HIS A 1 72 ? -9.346 -3.359 -5.082 1.00 95.69 72 HIS A CA 1
ATOM 582 C C . HIS A 1 72 ? -8.043 -3.150 -5.852 1.00 95.69 72 HIS A C 1
ATOM 584 O O . HIS A 1 72 ? -7.192 -2.362 -5.440 1.00 95.69 72 HIS A O 1
ATOM 590 N N . LEU A 1 73 ? -7.879 -3.882 -6.955 1.00 95.12 73 LEU A N 1
ATOM 591 C CA . LEU A 1 73 ? -6.741 -3.751 -7.859 1.00 95.12 73 LEU A CA 1
ATOM 592 C C . LEU A 1 73 ? -7.237 -3.155 -9.170 1.00 95.12 73 LEU A C 1
ATOM 594 O O . LEU A 1 73 ? -8.127 -3.711 -9.811 1.00 95.12 73 LEU A O 1
ATOM 598 N N . GLN A 1 74 ? -6.635 -2.042 -9.565 1.00 93.88 74 GLN A N 1
ATOM 599 C CA . GLN A 1 74 ? -6.902 -1.385 -10.833 1.00 93.88 74 GLN A CA 1
ATOM 600 C C . GLN A 1 74 ? -5.624 -1.361 -11.664 1.00 93.88 74 GLN A C 1
ATOM 602 O O . GLN A 1 74 ? -4.591 -0.873 -11.214 1.00 93.88 74 GLN A O 1
ATOM 607 N N . GLU A 1 75 ? -5.695 -1.874 -12.886 1.00 90.00 75 GLU A N 1
ATOM 608 C CA . GLU A 1 75 ? -4.606 -1.738 -13.848 1.00 90.00 75 GLU A CA 1
ATOM 609 C C . GLU A 1 75 ? -4.630 -0.334 -14.456 1.00 90.00 75 GLU A C 1
ATOM 611 O O . GLU A 1 75 ? -5.670 0.147 -14.912 1.00 90.00 75 GLU A O 1
ATOM 616 N N . ASN A 1 76 ? -3.474 0.323 -14.462 1.00 83.19 76 ASN A N 1
ATOM 617 C CA . ASN A 1 76 ? -3.272 1.584 -15.150 1.00 83.19 76 ASN A CA 1
ATOM 618 C C . ASN A 1 76 ? -2.579 1.304 -16.480 1.00 83.19 76 ASN A C 1
ATOM 620 O O . ASN A 1 76 ? -1.601 0.559 -16.553 1.00 83.19 76 ASN A O 1
ATOM 624 N N . ALA A 1 77 ? -3.066 1.935 -17.547 1.00 74.19 77 ALA A N 1
ATOM 625 C CA . ALA A 1 77 ? -2.346 1.911 -18.806 1.00 74.19 77 ALA A CA 1
ATOM 626 C C . ALA A 1 77 ? -0.967 2.562 -18.589 1.00 74.19 77 ALA A C 1
ATOM 628 O O . ALA A 1 77 ? -0.915 3.691 -18.088 1.00 74.19 77 ALA A O 1
ATOM 629 N N . PRO A 1 78 ? 0.144 1.898 -18.955 1.00 63.66 78 PRO A N 1
ATOM 630 C CA . PRO A 1 78 ? 1.435 2.561 -18.962 1.00 63.66 78 PRO A CA 1
ATOM 631 C C . PRO A 1 78 ? 1.331 3.781 -19.879 1.00 63.66 78 PRO A C 1
ATOM 633 O O . PRO A 1 78 ? 0.855 3.688 -21.015 1.00 63.66 78 PRO A O 1
ATOM 636 N N . GLN A 1 79 ? 1.734 4.942 -19.366 1.00 57.94 79 GLN A N 1
ATOM 637 C CA . GLN A 1 79 ? 1.803 6.159 -20.163 1.00 57.94 79 GLN A CA 1
ATOM 638 C C . GLN A 1 79 ? 2.705 5.897 -21.374 1.00 57.94 79 GLN A C 1
ATOM 640 O O . GLN A 1 79 ? 3.853 5.471 -21.223 1.00 57.94 79 GLN A O 1
ATOM 645 N N . ARG A 1 80 ? 2.151 6.067 -22.584 1.00 51.09 80 ARG A N 1
ATOM 646 C CA . ARG A 1 80 ? 2.906 5.903 -23.830 1.00 51.09 80 ARG A CA 1
ATOM 647 C C . ARG A 1 80 ? 4.075 6.882 -23.785 1.00 51.09 80 ARG A C 1
ATOM 649 O O . ARG A 1 80 ? 3.820 8.074 -23.709 1.00 51.09 80 ARG A O 1
ATOM 656 N N . SER A 1 81 ? 5.292 6.334 -23.789 1.00 52.25 81 SER A N 1
ATOM 657 C CA . SER A 1 81 ? 6.567 6.953 -24.188 1.00 52.25 81 SER A CA 1
ATOM 658 C C . SER A 1 81 ? 6.729 8.450 -23.888 1.00 52.25 81 SER A C 1
ATOM 660 O O . SER A 1 81 ? 6.118 9.293 -24.538 1.00 52.25 81 SER A O 1
ATOM 662 N N . ILE A 1 82 ? 7.639 8.768 -22.966 1.00 58.53 82 ILE A N 1
ATOM 663 C CA . ILE A 1 82 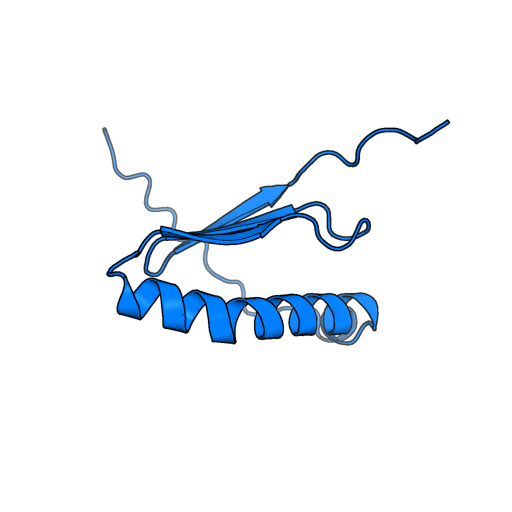? 8.258 10.095 -22.908 1.00 58.53 82 ILE A CA 1
ATOM 664 C C . ILE A 1 82 ? 9.202 10.179 -24.118 1.00 58.53 82 ILE A C 1
ATOM 666 O O . ILE A 1 82 ? 10.025 9.278 -24.290 1.00 58.53 82 ILE A O 1
ATOM 670 N N . ASP A 1 83 ? 8.993 11.190 -24.959 1.00 50.19 83 ASP A N 1
ATOM 671 C CA . ASP A 1 83 ? 9.843 11.561 -26.103 1.00 50.19 83 ASP A CA 1
ATOM 672 C C . ASP A 1 83 ? 11.228 12.046 -25.627 1.00 50.19 83 ASP A C 1
ATOM 674 O O . ASP A 1 83 ? 11.277 12.732 -24.574 1.00 50.19 83 ASP A O 1
#

pLDDT: mean 83.43, std 17.69, range [43.47, 98.25]

Secondary structure (DSSP, 8-state):
-----------S---HHHHTSHHHHHHHHHHHHHHHHHHHHHHHTT--EEEEEES-SGGG-EEEEEETTEEEEEEPPPPP---

Foldseek 3Di:
DDPPPPPPPPPPPDPVVVCPDPVNVVVVVLLVVQCVVVVVVCVVVVHQKDWSDCCPDLVQRWTWMGHNPDIDIGHDDRDPDDD

Radius of gyration: 15.31 Å; chains: 1; bounding box: 43×34×40 Å

Sequence (83 aa):
MKPRSEAVGFNSKVDTKLAQTDGARMFANRLKKNLRPLGRWAKQQDISCYRLYDADIPEYAVAIDIYEDWVHLQENAPQRSID